Protein AF-A0A2V5M840-F1 (afdb_monomer)

Structure (mmCIF, N/CA/C/O backbone):
data_AF-A0A2V5M840-F1
#
_entry.id   AF-A0A2V5M840-F1
#
loop_
_atom_site.group_PDB
_atom_site.id
_atom_site.type_symbol
_atom_site.label_atom_id
_atom_site.label_alt_id
_atom_site.label_comp_id
_atom_site.label_asym_id
_atom_site.label_entity_id
_atom_site.label_seq_id
_atom_site.pdbx_PDB_ins_code
_atom_site.Cartn_x
_atom_site.Cartn_y
_atom_site.Cartn_z
_atom_site.occupancy
_atom_site.B_iso_or_equiv
_atom_site.auth_seq_id
_atom_site.auth_comp_id
_atom_site.auth_asym_id
_atom_site.auth_atom_id
_atom_site.pdbx_PDB_model_num
ATOM 1 N N . ASN A 1 1 ? 24.659 -2.626 -0.539 1.00 60.97 1 ASN A N 1
ATOM 2 C CA . ASN A 1 1 ? 23.566 -2.418 -1.511 1.00 60.97 1 ASN A CA 1
ATOM 3 C C . ASN A 1 1 ? 24.068 -2.060 -2.904 1.00 60.97 1 ASN A C 1
ATOM 5 O O . ASN A 1 1 ? 23.483 -2.542 -3.863 1.00 60.97 1 ASN A O 1
ATOM 9 N N . ASP A 1 2 ? 25.173 -1.327 -3.032 1.00 69.88 2 ASP A N 1
ATOM 10 C CA . ASP A 1 2 ? 25.612 -0.743 -4.313 1.00 69.88 2 ASP A CA 1
ATOM 11 C C . ASP A 1 2 ? 25.990 -1.756 -5.406 1.00 69.88 2 ASP A C 1
ATOM 13 O O . ASP A 1 2 ? 25.638 -1.564 -6.565 1.00 69.88 2 ASP A O 1
ATOM 17 N N . ILE A 1 3 ? 26.632 -2.877 -5.052 1.00 78.62 3 ILE A N 1
ATOM 18 C CA . ILE A 1 3 ? 27.033 -3.909 -6.031 1.00 78.62 3 ILE A CA 1
ATOM 19 C C . ILE A 1 3 ? 25.807 -4.576 -6.681 1.00 78.62 3 ILE A C 1
ATOM 21 O O . ILE A 1 3 ? 25.802 -4.837 -7.880 1.00 78.62 3 ILE A O 1
ATOM 25 N N . ALA A 1 4 ? 24.752 -4.834 -5.902 1.00 74.69 4 ALA A N 1
ATOM 26 C CA . ALA A 1 4 ? 23.542 -5.478 -6.409 1.00 74.69 4 ALA A CA 1
ATOM 27 C C . ALA A 1 4 ? 22.698 -4.519 -7.268 1.00 74.69 4 ALA A C 1
ATOM 29 O O . ALA A 1 4 ? 22.183 -4.929 -8.305 1.00 74.69 4 ALA A O 1
ATOM 30 N N . ASP A 1 5 ? 22.603 -3.239 -6.886 1.00 78.38 5 ASP A N 1
ATOM 31 C CA . ASP A 1 5 ? 21.907 -2.219 -7.688 1.00 78.38 5 ASP A CA 1
ATOM 32 C C . ASP A 1 5 ? 22.607 -2.007 -9.045 1.00 78.38 5 ASP A C 1
ATOM 34 O O . ASP A 1 5 ? 21.948 -1.930 -10.086 1.00 78.38 5 ASP A O 1
ATOM 38 N N . ALA A 1 6 ? 23.947 -2.006 -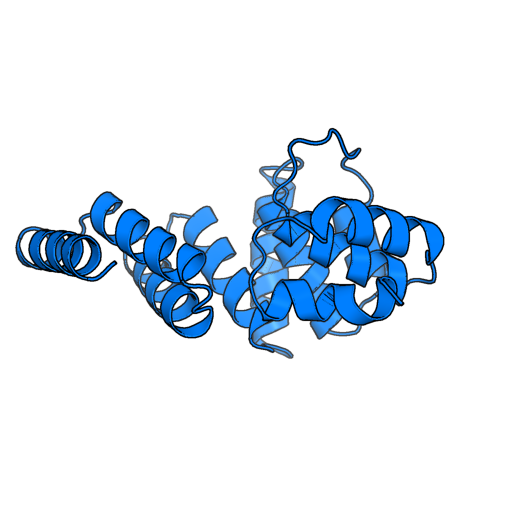9.054 1.00 79.44 6 ALA A N 1
ATOM 39 C CA . ALA A 1 6 ? 24.745 -1.945 -10.277 1.00 79.44 6 ALA A CA 1
ATOM 40 C C . ALA A 1 6 ? 24.518 -3.171 -11.177 1.00 79.44 6 ALA A C 1
ATOM 42 O O . ALA A 1 6 ? 24.240 -3.007 -12.364 1.00 79.44 6 ALA A O 1
ATOM 43 N N . ALA A 1 7 ? 24.537 -4.383 -10.613 1.00 79.38 7 ALA A N 1
ATOM 44 C CA . ALA A 1 7 ? 24.313 -5.615 -11.371 1.00 79.38 7 ALA A CA 1
ATOM 45 C C . ALA A 1 7 ? 22.932 -5.650 -12.051 1.00 79.38 7 ALA A C 1
ATOM 47 O O . ALA A 1 7 ? 22.823 -6.020 -13.220 1.00 79.38 7 ALA A O 1
ATOM 48 N N . PHE A 1 8 ? 21.874 -5.218 -11.356 1.00 83.88 8 PHE A N 1
ATOM 49 C CA . PHE A 1 8 ? 20.546 -5.124 -11.966 1.00 83.88 8 PHE A CA 1
ATOM 50 C C . PHE A 1 8 ? 20.465 -4.023 -13.024 1.00 83.88 8 PHE A C 1
ATOM 52 O O . PHE A 1 8 ? 19.822 -4.208 -14.056 1.00 83.88 8 PHE A O 1
ATOM 59 N N . SER A 1 9 ? 21.131 -2.891 -12.797 1.00 78.75 9 SER A N 1
ATOM 60 C CA . SER A 1 9 ? 21.194 -1.806 -13.780 1.00 78.75 9 SER A CA 1
ATOM 61 C C . SER A 1 9 ? 21.902 -2.248 -15.062 1.00 78.75 9 SER A C 1
ATOM 63 O O . SER A 1 9 ? 21.450 -1.922 -16.157 1.00 78.75 9 SER A O 1
ATOM 65 N N . ASP A 1 10 ? 22.973 -3.033 -14.947 1.00 80.25 10 ASP A N 1
ATOM 66 C CA . ASP A 1 10 ? 23.677 -3.590 -16.100 1.00 80.25 10 ASP A CA 1
ATOM 67 C C . ASP A 1 10 ? 22.846 -4.659 -16.822 1.00 80.25 10 ASP A C 1
ATOM 69 O O . ASP A 1 10 ? 22.803 -4.657 -18.052 1.00 80.25 10 ASP A O 1
ATOM 73 N N . ALA A 1 11 ? 22.098 -5.495 -16.095 1.00 75.81 11 ALA A N 1
ATOM 74 C CA . ALA A 1 11 ? 21.162 -6.443 -16.703 1.00 75.81 11 ALA A CA 1
ATOM 75 C C . ALA A 1 11 ? 20.087 -5.739 -17.557 1.00 75.81 11 ALA A C 1
ATOM 77 O O . ALA A 1 11 ? 19.788 -6.194 -18.659 1.00 75.81 11 ALA A O 1
ATOM 78 N N . ILE A 1 12 ? 19.562 -4.593 -17.102 1.00 82.00 12 ILE A N 1
ATOM 79 C CA . ILE A 1 12 ? 18.579 -3.792 -17.858 1.00 82.00 12 ILE A CA 1
ATOM 80 C C . ILE A 1 12 ? 19.197 -3.175 -19.125 1.00 82.00 12 ILE A C 1
ATOM 82 O O . ILE A 1 12 ? 18.517 -3.052 -20.142 1.00 82.00 12 ILE A O 1
ATOM 86 N N . LYS A 1 13 ? 20.487 -2.807 -19.107 1.00 80.25 13 LYS A N 1
ATOM 87 C CA . LYS A 1 13 ? 21.181 -2.314 -20.316 1.00 80.25 13 LYS A CA 1
ATOM 88 C C . LYS A 1 13 ? 21.297 -3.393 -21.393 1.00 80.25 13 LYS A C 1
ATOM 90 O O . LYS A 1 13 ? 21.288 -3.062 -22.575 1.00 80.25 13 LYS A O 1
ATOM 95 N N . VAL A 1 14 ? 21.432 -4.656 -20.988 1.00 76.00 14 VAL A N 1
ATOM 96 C CA . VAL A 1 14 ? 21.506 -5.806 -21.903 1.00 76.00 14 VAL A CA 1
ATOM 97 C C . VAL A 1 14 ? 20.112 -6.194 -22.396 1.00 76.00 14 VAL A C 1
ATOM 99 O O . VAL A 1 14 ? 19.920 -6.417 -23.589 1.00 76.00 14 VAL A O 1
ATOM 102 N N . GLU A 1 15 ? 19.129 -6.226 -21.497 1.00 77.06 15 GLU A N 1
ATOM 103 C CA . GLU A 1 15 ? 17.739 -6.542 -21.805 1.00 77.06 15 GLU A CA 1
ATOM 104 C C . GLU A 1 15 ? 16.796 -5.521 -21.152 1.00 77.06 15 GLU A C 1
ATOM 106 O O . GLU A 1 15 ? 16.469 -5.594 -19.965 1.00 77.06 15 GLU A O 1
ATOM 111 N N . LEU A 1 16 ? 16.298 -4.586 -21.968 1.00 74.88 16 LEU A N 1
ATOM 112 C CA . LEU A 1 16 ? 15.481 -3.449 -21.519 1.00 74.88 16 LEU A CA 1
ATOM 113 C C . LEU A 1 16 ? 14.195 -3.850 -20.775 1.00 74.88 16 LEU A C 1
ATOM 115 O O . LEU A 1 16 ? 13.670 -3.062 -19.993 1.00 74.88 16 LEU A O 1
ATOM 119 N N . LYS A 1 17 ? 13.680 -5.066 -20.998 1.00 82.00 17 LYS A N 1
ATOM 120 C CA . LYS A 1 17 ? 12.504 -5.621 -20.308 1.00 82.00 17 LYS A CA 1
ATOM 121 C C . LYS A 1 17 ? 12.849 -6.843 -19.448 1.00 82.00 17 LYS A C 1
ATOM 123 O O . LYS A 1 17 ? 12.106 -7.821 -19.428 1.00 82.00 17 LYS A O 1
ATOM 128 N N . ASN A 1 18 ? 13.937 -6.777 -18.685 1.00 87.00 18 ASN A N 1
ATOM 129 C CA . ASN A 1 18 ? 14.265 -7.814 -17.709 1.00 87.00 18 ASN A CA 1
ATOM 130 C C . ASN A 1 18 ? 13.460 -7.645 -16.399 1.00 87.00 18 ASN A C 1
ATOM 132 O O . ASN A 1 18 ? 13.842 -6.886 -15.504 1.00 87.00 18 ASN A O 1
ATOM 136 N N . ARG A 1 19 ? 12.334 -8.361 -16.258 1.00 88.56 19 ARG A N 1
ATOM 137 C CA . ARG A 1 19 ? 11.431 -8.241 -15.090 1.00 88.56 19 ARG A CA 1
ATOM 138 C C . ARG A 1 19 ? 12.107 -8.583 -13.760 1.00 88.56 19 ARG A C 1
ATOM 140 O O . ARG A 1 19 ? 11.772 -7.976 -12.739 1.00 88.56 19 ARG A O 1
ATOM 147 N N . GLU A 1 20 ? 13.036 -9.534 -13.754 1.00 88.69 20 GLU A N 1
ATOM 148 C CA . GLU A 1 20 ? 13.749 -9.959 -12.545 1.00 88.69 20 GLU A CA 1
ATOM 149 C C . GLU A 1 20 ? 14.693 -8.870 -12.038 1.00 88.69 20 GLU A C 1
ATOM 151 O O . GLU A 1 20 ? 14.695 -8.573 -10.843 1.00 88.69 20 GLU A O 1
ATOM 156 N N . ALA A 1 21 ? 15.419 -8.206 -12.941 1.00 89.94 21 ALA A N 1
ATOM 157 C CA . ALA A 1 21 ? 16.309 -7.107 -12.588 1.00 89.94 21 ALA A CA 1
ATOM 158 C C . ALA A 1 21 ? 15.543 -5.937 -11.952 1.00 89.94 21 ALA A C 1
ATOM 160 O O . ALA A 1 21 ? 15.941 -5.414 -10.909 1.00 89.94 21 ALA A O 1
ATOM 161 N N . TYR A 1 22 ? 14.389 -5.576 -12.518 1.00 92.75 22 TYR A N 1
ATOM 162 C CA . TYR A 1 22 ? 13.514 -4.564 -11.925 1.00 92.75 22 TYR A CA 1
ATOM 163 C C . TYR A 1 22 ? 12.948 -4.992 -10.560 1.00 92.75 22 TYR A C 1
ATOM 165 O O . TYR A 1 22 ? 12.921 -4.183 -9.631 1.00 92.75 22 TYR A O 1
ATOM 173 N N . THR A 1 23 ? 12.549 -6.260 -10.398 1.00 92.69 23 THR A N 1
ATOM 174 C CA . THR A 1 23 ? 12.128 -6.803 -9.090 1.00 92.69 23 THR A CA 1
ATOM 175 C C . THR A 1 23 ? 13.252 -6.702 -8.060 1.00 92.69 23 THR A C 1
ATOM 177 O O . THR A 1 23 ? 13.014 -6.299 -6.920 1.00 92.69 23 THR A O 1
ATOM 180 N N . GLY A 1 24 ? 14.482 -7.024 -8.462 1.00 93.88 24 GLY A N 1
ATOM 181 C CA . GLY A 1 24 ? 15.673 -6.906 -7.631 1.00 93.88 24 GLY A CA 1
ATOM 182 C C . GLY A 1 24 ? 15.913 -5.475 -7.152 1.00 93.88 24 GLY A C 1
ATOM 183 O O . GLY A 1 24 ? 16.045 -5.249 -5.947 1.00 93.88 24 GLY A O 1
ATOM 184 N N . ARG A 1 25 ? 15.878 -4.499 -8.071 1.00 95.56 25 ARG A N 1
ATOM 185 C CA . ARG A 1 25 ? 15.990 -3.061 -7.752 1.00 95.56 25 ARG A CA 1
ATOM 186 C C . ARG A 1 25 ? 14.908 -2.607 -6.775 1.00 95.56 25 ARG A C 1
ATOM 188 O O . ARG A 1 25 ? 15.221 -1.957 -5.779 1.00 95.56 25 ARG A O 1
ATOM 195 N N . LEU A 1 26 ? 13.650 -2.983 -7.022 1.00 96.69 26 LEU A N 1
ATOM 196 C CA . LEU A 1 26 ? 12.535 -2.634 -6.140 1.00 96.69 26 LEU A CA 1
ATOM 197 C C . LEU A 1 26 ? 12.747 -3.202 -4.731 1.00 96.69 26 LEU A C 1
ATOM 199 O O . LEU A 1 26 ? 12.593 -2.480 -3.747 1.00 96.69 26 LEU A O 1
ATOM 203 N N . ARG A 1 27 ? 13.163 -4.470 -4.621 1.00 95.50 27 ARG A N 1
ATOM 204 C CA . ARG A 1 27 ? 13.440 -5.108 -3.327 1.00 95.50 27 ARG A CA 1
ATOM 205 C C . ARG A 1 27 ? 14.549 -4.389 -2.562 1.00 95.50 27 ARG A C 1
ATOM 207 O O . ARG A 1 27 ? 14.432 -4.223 -1.352 1.00 95.50 27 ARG A O 1
ATOM 214 N N . LEU A 1 28 ? 15.612 -3.966 -3.248 1.00 95.88 28 LEU A N 1
ATOM 215 C CA . LEU A 1 28 ? 16.706 -3.217 -2.625 1.00 95.88 28 LEU A CA 1
ATOM 216 C C . LEU A 1 28 ? 16.248 -1.846 -2.119 1.00 95.88 28 LEU A C 1
ATOM 218 O O . LEU A 1 28 ? 16.636 -1.462 -1.020 1.00 95.88 28 LEU A O 1
ATOM 222 N N . ALA A 1 29 ? 15.412 -1.137 -2.881 1.00 96.69 29 ALA A N 1
ATOM 223 C CA . ALA A 1 29 ? 14.865 0.152 -2.458 1.00 96.69 29 ALA A CA 1
ATOM 224 C C . ALA A 1 29 ? 13.945 0.013 -1.231 1.00 96.69 29 ALA A C 1
ATOM 226 O O . ALA A 1 29 ? 14.103 0.752 -0.261 1.00 96.69 29 ALA A O 1
ATOM 227 N N . LEU A 1 30 ? 13.057 -0.991 -1.226 1.00 96.50 30 LEU A N 1
ATOM 228 C CA . LEU A 1 30 ? 12.198 -1.302 -0.076 1.00 96.50 30 LEU A CA 1
ATOM 229 C C . LEU A 1 30 ? 13.025 -1.667 1.167 1.00 96.50 30 LEU A C 1
ATOM 231 O O . LEU A 1 30 ? 12.778 -1.147 2.249 1.00 96.50 30 LEU A O 1
ATOM 235 N N . ALA A 1 31 ? 14.052 -2.510 1.012 1.00 95.19 31 ALA A N 1
ATOM 236 C CA . ALA A 1 31 ? 14.940 -2.893 2.111 1.00 95.19 31 ALA A CA 1
ATOM 237 C C . ALA A 1 31 ? 15.799 -1.727 2.631 1.00 95.19 31 ALA A C 1
ATOM 239 O O . ALA A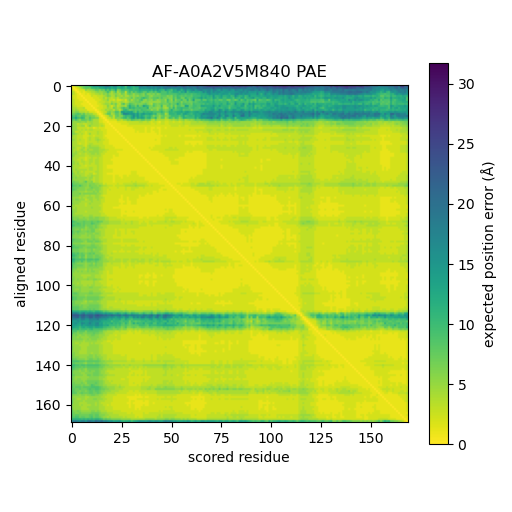 1 31 ? 16.194 -1.722 3.794 1.00 95.19 31 ALA A O 1
ATOM 240 N N . ALA A 1 32 ? 16.091 -0.742 1.779 1.00 95.69 32 ALA A N 1
ATOM 241 C CA . ALA A 1 32 ? 16.778 0.487 2.157 1.00 95.69 32 ALA A CA 1
ATOM 242 C C . ALA A 1 32 ? 15.849 1.519 2.820 1.00 95.69 32 ALA A C 1
ATOM 244 O O . ALA A 1 32 ? 16.331 2.581 3.207 1.00 95.69 32 ALA A O 1
ATOM 245 N N . ASN A 1 33 ? 14.549 1.217 2.959 1.00 96.88 33 ASN A N 1
ATOM 246 C CA . ASN A 1 33 ? 13.536 2.142 3.466 1.00 96.88 33 ASN A CA 1
ATOM 247 C C . ASN A 1 33 ? 13.469 3.458 2.654 1.00 96.88 33 ASN A C 1
ATOM 249 O O . ASN A 1 33 ? 13.194 4.530 3.190 1.00 96.88 33 ASN A O 1
ATOM 253 N N . ASP A 1 34 ? 13.750 3.372 1.349 1.00 97.56 34 ASP A N 1
ATOM 254 C CA . ASP A 1 34 ? 13.672 4.489 0.405 1.00 97.56 34 ASP A CA 1
ATOM 255 C C . ASP A 1 34 ? 12.377 4.370 -0.409 1.00 97.56 34 ASP A C 1
ATOM 257 O O . ASP A 1 34 ? 12.348 3.856 -1.533 1.00 97.56 34 ASP A O 1
ATOM 261 N N . THR A 1 35 ? 11.273 4.805 0.202 1.00 98.38 35 THR A N 1
ATOM 262 C CA . THR A 1 35 ? 9.922 4.702 -0.367 1.00 98.38 35 THR A CA 1
ATOM 263 C C . THR A 1 35 ? 9.795 5.461 -1.687 1.00 98.38 35 THR A C 1
ATOM 265 O O . THR A 1 35 ? 9.133 4.980 -2.608 1.00 98.38 35 THR A O 1
ATOM 268 N N . THR A 1 36 ? 10.477 6.600 -1.835 1.00 98.38 36 THR A N 1
ATOM 269 C CA . THR A 1 36 ? 10.481 7.397 -3.073 1.00 98.38 36 THR A CA 1
ATOM 270 C C . THR A 1 36 ? 11.175 6.658 -4.218 1.00 98.38 36 THR A C 1
ATOM 272 O O . THR A 1 36 ? 10.614 6.547 -5.316 1.00 98.38 36 THR A O 1
ATOM 275 N N . LYS A 1 37 ? 12.367 6.089 -3.980 1.00 97.94 37 LYS A N 1
ATOM 276 C CA . LYS A 1 37 ? 13.057 5.267 -4.989 1.00 97.94 37 LYS A CA 1
ATOM 277 C C . LYS A 1 37 ? 12.249 4.011 -5.312 1.00 97.94 37 LYS A C 1
ATOM 279 O O . LYS A 1 37 ? 12.114 3.665 -6.486 1.00 97.94 37 LYS A O 1
ATOM 284 N N . ALA A 1 38 ? 11.667 3.361 -4.303 1.00 98.25 38 ALA A N 1
ATOM 285 C CA . ALA A 1 38 ? 10.804 2.200 -4.502 1.00 98.25 38 ALA A CA 1
ATOM 286 C C . ALA A 1 38 ? 9.585 2.541 -5.375 1.00 98.25 38 ALA A C 1
ATOM 288 O O . ALA A 1 38 ? 9.282 1.796 -6.305 1.00 98.25 38 ALA A O 1
ATOM 289 N N . GLN A 1 39 ? 8.926 3.679 -5.134 1.00 98.50 39 GLN A N 1
ATOM 290 C CA . GLN A 1 39 ? 7.786 4.133 -5.934 1.00 98.50 39 GLN A CA 1
ATOM 291 C C . GLN A 1 39 ? 8.194 4.413 -7.382 1.00 98.50 39 GLN A C 1
ATOM 293 O O . GLN A 1 39 ? 7.497 3.991 -8.301 1.00 98.50 39 GLN A O 1
ATOM 298 N N . THR A 1 40 ? 9.343 5.059 -7.593 1.00 98.31 40 THR A N 1
ATOM 299 C CA . THR A 1 40 ? 9.863 5.340 -8.940 1.00 98.31 40 THR A CA 1
ATOM 300 C C . THR A 1 40 ? 10.074 4.042 -9.726 1.00 98.31 40 THR A C 1
ATOM 302 O O . THR A 1 40 ? 9.582 3.905 -10.844 1.00 98.31 40 THR A O 1
ATOM 305 N N . ILE A 1 41 ? 10.719 3.042 -9.115 1.00 97.75 41 ILE A N 1
ATOM 306 C CA . ILE A 1 41 ? 10.948 1.734 -9.748 1.00 97.75 41 ILE A CA 1
ATOM 307 C C . ILE A 1 41 ? 9.622 0.989 -9.972 1.00 97.75 41 ILE A C 1
ATOM 309 O O . ILE A 1 41 ? 9.432 0.379 -11.021 1.00 97.75 41 ILE A O 1
ATOM 313 N N . ALA A 1 42 ? 8.686 1.035 -9.019 1.00 97.88 42 ALA A N 1
ATOM 314 C CA . ALA A 1 42 ? 7.372 0.412 -9.175 1.00 97.88 42 ALA A CA 1
ATOM 315 C C . ALA A 1 42 ? 6.576 1.028 -10.339 1.00 97.88 42 ALA A C 1
ATOM 317 O O . ALA A 1 42 ? 5.959 0.290 -11.108 1.00 97.88 42 ALA A O 1
ATOM 318 N N . ALA A 1 43 ? 6.646 2.351 -10.520 1.00 97.94 43 ALA A N 1
ATOM 319 C CA . ALA A 1 43 ? 6.045 3.040 -11.658 1.00 97.94 43 ALA A CA 1
ATOM 320 C C . ALA A 1 43 ? 6.685 2.620 -12.993 1.00 97.94 43 ALA A C 1
ATOM 322 O O . ALA A 1 43 ? 5.958 2.355 -13.951 1.00 97.94 43 ALA A O 1
ATOM 323 N N . GLU A 1 44 ? 8.018 2.493 -13.057 1.00 96.62 44 GLU A N 1
ATOM 324 C CA . GLU A 1 44 ? 8.719 1.965 -14.241 1.00 96.62 44 GLU A CA 1
ATOM 325 C C . GLU A 1 44 ? 8.228 0.548 -14.588 1.00 96.62 44 GLU A C 1
ATOM 327 O O . GLU A 1 44 ? 7.913 0.260 -15.744 1.00 96.62 44 GLU A O 1
ATOM 332 N N . ILE A 1 45 ? 8.097 -0.330 -13.587 1.00 96.50 45 ILE A N 1
ATOM 333 C CA . ILE A 1 45 ? 7.577 -1.692 -13.780 1.00 96.50 45 ILE A CA 1
ATOM 334 C C . ILE A 1 45 ? 6.143 -1.645 -14.320 1.00 96.50 45 ILE A C 1
ATOM 336 O O . ILE A 1 45 ? 5.842 -2.286 -15.327 1.00 96.50 45 ILE A O 1
ATOM 340 N N . ALA A 1 46 ? 5.260 -0.872 -13.690 1.00 96.19 46 ALA A N 1
ATOM 341 C CA . ALA A 1 46 ? 3.867 -0.752 -14.112 1.00 96.19 46 ALA A CA 1
ATOM 342 C C . ALA A 1 46 ? 3.724 -0.229 -15.556 1.00 96.19 46 ALA A C 1
ATOM 344 O O . ALA A 1 46 ? 2.809 -0.639 -16.269 1.00 96.19 46 ALA A O 1
ATOM 345 N N . GLN A 1 47 ? 4.636 0.636 -16.013 1.00 95.75 47 GLN A N 1
ATOM 346 C CA . GLN A 1 47 ? 4.667 1.126 -17.395 1.00 95.75 47 GLN A CA 1
ATOM 347 C C . GLN A 1 47 ? 5.186 0.079 -18.392 1.00 95.75 47 GLN A C 1
ATOM 349 O O . GLN A 1 47 ? 4.664 -0.029 -19.502 1.00 95.75 47 GLN A O 1
ATOM 354 N N . LEU A 1 48 ? 6.212 -0.694 -18.024 1.00 95.19 48 LEU A N 1
ATOM 355 C CA . LEU A 1 48 ? 6.817 -1.699 -18.906 1.00 95.19 48 LEU A CA 1
ATOM 356 C C . LEU A 1 48 ? 5.951 -2.958 -19.070 1.00 95.19 48 LEU A C 1
ATOM 358 O O . LEU A 1 48 ? 5.988 -3.578 -20.145 1.00 95.19 48 LEU A O 1
ATOM 362 N N . TRP A 1 49 ? 5.177 -3.297 -18.031 1.00 95.19 49 TRP A N 1
ATOM 363 C CA . TRP A 1 49 ? 4.247 -4.430 -17.960 1.00 95.19 49 TRP A CA 1
ATOM 364 C C . TRP A 1 49 ? 2.846 -3.972 -17.512 1.00 95.19 49 TRP A C 1
ATOM 366 O O . TRP A 1 49 ? 2.430 -4.264 -16.391 1.00 95.19 49 TRP A O 1
ATOM 376 N N . PRO A 1 50 ? 2.080 -3.283 -18.377 1.00 93.50 50 PRO A N 1
ATOM 377 C CA . PRO A 1 50 ? 0.770 -2.734 -18.008 1.00 93.50 50 PRO A CA 1
ATOM 378 C C . PRO A 1 50 ? -0.256 -3.806 -17.600 1.00 93.50 50 PRO A C 1
ATOM 380 O O . PRO A 1 50 ? -1.167 -3.536 -16.813 1.00 93.50 50 PRO A O 1
ATOM 383 N N . ASP A 1 51 ? -0.090 -5.044 -18.071 1.00 93.44 51 ASP A N 1
ATOM 384 C CA . ASP A 1 51 ? -0.960 -6.169 -17.716 1.00 93.44 51 ASP A CA 1
ATOM 385 C C . ASP A 1 51 ? -0.650 -6.772 -16.329 1.00 93.44 51 ASP A C 1
ATOM 387 O O . ASP A 1 51 ? -1.469 -7.514 -15.783 1.00 93.44 51 ASP A O 1
ATOM 391 N N . ASP A 1 52 ? 0.486 -6.419 -15.713 1.00 94.81 52 ASP A N 1
ATOM 392 C CA . ASP A 1 52 ? 0.860 -6.846 -14.360 1.00 94.81 52 ASP A CA 1
ATOM 393 C C . ASP A 1 52 ? 0.070 -6.032 -13.318 1.00 94.81 52 ASP A C 1
ATOM 395 O O . ASP A 1 52 ? 0.467 -4.952 -12.867 1.00 94.81 52 ASP A O 1
ATOM 399 N N . ALA A 1 53 ? -1.099 -6.555 -12.937 1.00 95.56 53 ALA A N 1
ATOM 400 C CA . ALA A 1 53 ? -1.967 -5.930 -11.941 1.00 95.56 53 ALA A CA 1
ATOM 401 C C . ALA A 1 53 ? -1.295 -5.798 -10.562 1.00 95.56 53 ALA A C 1
ATOM 403 O O . ALA A 1 53 ? -1.591 -4.851 -9.831 1.00 95.56 53 ALA A O 1
ATOM 404 N N . ALA A 1 54 ? -0.379 -6.706 -10.210 1.00 94.88 54 ALA A N 1
ATOM 405 C CA . ALA A 1 54 ? 0.351 -6.634 -8.951 1.00 94.88 54 ALA A CA 1
ATOM 406 C C . ALA A 1 54 ? 1.361 -5.476 -8.966 1.00 94.88 54 ALA A C 1
ATOM 408 O O . ALA A 1 54 ? 1.442 -4.730 -7.989 1.00 94.88 54 ALA A O 1
ATOM 409 N N . ALA A 1 55 ? 2.069 -5.266 -10.081 1.00 95.81 55 ALA A N 1
ATOM 410 C CA . ALA A 1 55 ? 2.963 -4.120 -10.249 1.00 95.81 55 ALA A CA 1
ATOM 411 C C . ALA A 1 55 ? 2.219 -2.780 -10.182 1.00 95.81 55 ALA A C 1
ATOM 413 O O . ALA A 1 55 ? 2.652 -1.875 -9.465 1.00 95.81 55 ALA A O 1
ATOM 414 N N . ARG A 1 56 ? 1.071 -2.666 -10.862 1.00 97.75 56 ARG A N 1
ATOM 415 C CA . ARG A 1 56 ? 0.222 -1.465 -10.778 1.00 97.75 56 ARG A CA 1
ATOM 416 C C . ARG A 1 56 ? -0.275 -1.209 -9.357 1.00 97.75 56 ARG A C 1
ATOM 418 O O . ARG A 1 56 ? -0.191 -0.083 -8.871 1.00 97.75 56 ARG A O 1
ATOM 425 N N . ASN A 1 57 ? -0.712 -2.255 -8.653 1.00 98.44 57 ASN A N 1
ATOM 426 C CA . ASN A 1 57 ? -1.123 -2.134 -7.255 1.00 98.44 57 ASN A CA 1
ATOM 427 C C . ASN A 1 57 ? 0.038 -1.717 -6.333 1.00 98.44 57 ASN A C 1
ATOM 429 O O . ASN A 1 57 ? -0.182 -0.950 -5.398 1.00 98.44 57 ASN A O 1
ATOM 433 N N . GLN A 1 58 ? 1.261 -2.193 -6.590 1.00 98.25 58 GLN A N 1
ATOM 434 C CA . GLN A 1 58 ? 2.455 -1.811 -5.832 1.00 98.25 58 GLN A CA 1
ATOM 435 C C . GLN A 1 58 ? 2.798 -0.323 -6.016 1.00 98.25 58 GLN A C 1
ATOM 437 O O . GLN A 1 58 ? 3.064 0.360 -5.030 1.00 98.25 58 GLN A O 1
ATOM 442 N N . ASP A 1 59 ? 2.759 0.198 -7.248 1.00 98.62 59 ASP A N 1
ATOM 443 C CA . ASP A 1 59 ? 2.955 1.633 -7.519 1.00 98.62 59 ASP A CA 1
ATOM 444 C C . ASP A 1 59 ? 1.872 2.478 -6.831 1.00 98.62 59 ASP A C 1
ATOM 446 O O . ASP A 1 59 ? 2.183 3.415 -6.092 1.00 98.62 59 ASP A O 1
ATOM 450 N N . ALA A 1 60 ? 0.600 2.094 -6.986 1.00 98.75 60 ALA A N 1
ATOM 451 C CA . ALA A 1 60 ? -0.520 2.770 -6.337 1.00 98.75 60 ALA A CA 1
ATOM 452 C C . ALA A 1 60 ? -0.374 2.799 -4.805 1.00 98.75 60 ALA A C 1
ATOM 454 O O . ALA A 1 60 ? -0.552 3.849 -4.187 1.00 98.75 60 ALA A O 1
ATOM 455 N N . TYR A 1 61 ? 0.008 1.674 -4.194 1.00 98.81 61 TYR A N 1
ATOM 456 C CA . TYR A 1 61 ? 0.254 1.578 -2.757 1.00 98.81 61 TYR A CA 1
ATOM 457 C C . TYR A 1 61 ? 1.334 2.556 -2.283 1.00 98.81 61 TYR A C 1
ATOM 459 O O . TYR A 1 61 ? 1.116 3.321 -1.342 1.00 98.81 61 TYR A O 1
ATOM 467 N N . LEU A 1 62 ? 2.482 2.572 -2.964 1.00 98.81 62 LEU A N 1
ATOM 468 C CA . LEU A 1 62 ? 3.609 3.426 -2.595 1.00 98.81 62 LEU A CA 1
ATOM 469 C C . LEU A 1 62 ? 3.283 4.914 -2.789 1.00 98.81 62 LEU A C 1
ATOM 471 O O . LEU A 1 62 ? 3.637 5.731 -1.941 1.00 98.81 62 LEU A O 1
ATOM 475 N N . ARG A 1 63 ? 2.529 5.280 -3.835 1.00 98.81 63 ARG A N 1
ATOM 476 C CA . ARG A 1 63 ? 2.025 6.655 -4.004 1.00 98.81 63 ARG A CA 1
ATOM 477 C C . ARG A 1 63 ? 1.117 7.087 -2.853 1.00 98.81 63 ARG A C 1
ATOM 479 O O . ARG A 1 63 ? 1.243 8.209 -2.368 1.00 98.81 63 ARG A O 1
ATOM 486 N N . LEU A 1 64 ? 0.217 6.215 -2.396 1.00 98.88 64 LEU A N 1
ATOM 487 C CA . LEU A 1 64 ? -0.680 6.503 -1.269 1.00 98.88 64 LEU A CA 1
ATOM 488 C C . LEU A 1 64 ? 0.074 6.656 0.061 1.00 98.88 64 LEU A C 1
ATOM 490 O O . LEU A 1 64 ? -0.285 7.514 0.881 1.00 98.88 64 LEU A O 1
ATOM 494 N N . LEU A 1 65 ? 1.120 5.850 0.278 1.00 98.69 65 LEU A N 1
ATOM 495 C CA . LEU A 1 65 ? 2.025 6.005 1.419 1.00 98.69 65 LEU A CA 1
ATOM 496 C C . LEU A 1 65 ? 2.712 7.374 1.388 1.00 98.69 65 LEU A C 1
ATOM 498 O O . LEU A 1 65 ? 2.657 8.089 2.387 1.00 98.69 65 LEU A O 1
ATOM 502 N N . LEU A 1 66 ? 3.210 7.788 0.219 1.00 98.62 66 LEU A N 1
ATOM 503 C CA . LEU A 1 66 ? 3.820 9.102 -0.033 1.00 98.62 66 LEU A CA 1
ATOM 504 C C . LEU A 1 66 ? 2.817 10.275 -0.073 1.00 98.62 66 LEU A C 1
ATOM 506 O O . LEU A 1 66 ? 3.187 11.399 -0.402 1.00 98.62 66 LEU A O 1
ATOM 510 N N . GLY A 1 67 ? 1.549 10.041 0.279 1.00 97.81 67 GLY A N 1
ATOM 511 C CA . GLY A 1 67 ? 0.559 11.101 0.479 1.00 97.81 67 GLY A CA 1
ATOM 512 C C . GLY A 1 67 ? -0.320 11.424 -0.730 1.00 97.81 67 GLY A C 1
ATOM 513 O O . GLY A 1 67 ? -1.025 12.434 -0.702 1.00 97.81 67 GLY A O 1
ATOM 514 N N . ALA A 1 68 ? -0.339 10.582 -1.770 1.00 97.75 68 ALA A N 1
ATOM 515 C CA . ALA A 1 68 ? -1.307 10.732 -2.854 1.00 97.75 68 ALA A CA 1
ATOM 516 C C . ALA A 1 68 ? -2.753 10.738 -2.316 1.00 97.75 68 ALA A C 1
ATOM 518 O O . ALA A 1 68 ? -3.129 9.936 -1.458 1.00 97.75 68 ALA A O 1
ATOM 519 N N . SER A 1 69 ? -3.556 11.668 -2.831 1.00 96.38 69 SER A N 1
ATOM 520 C CA . SER A 1 69 ? -4.948 11.921 -2.442 1.00 96.38 69 SER A CA 1
ATOM 521 C C . SER A 1 69 ? -5.752 12.423 -3.653 1.00 96.38 69 SER A C 1
ATOM 523 O O . SER A 1 69 ? -5.206 12.510 -4.757 1.00 96.38 69 SER A O 1
ATOM 525 N N . GLY A 1 70 ? -7.048 12.706 -3.475 1.00 97.75 70 GLY A N 1
ATOM 526 C CA . GLY A 1 70 ? -7.932 13.149 -4.562 1.00 97.75 70 GLY A CA 1
ATOM 527 C C . GLY A 1 70 ? -7.989 12.134 -5.707 1.00 97.75 70 GLY A C 1
ATOM 528 O O . GLY A 1 70 ? -8.014 10.928 -5.461 1.00 97.75 70 GLY A O 1
ATOM 529 N N . ASP A 1 71 ? -7.935 12.611 -6.949 1.00 98.06 71 ASP A N 1
ATOM 530 C CA . ASP A 1 71 ? -8.037 11.793 -8.167 1.00 98.06 71 ASP A CA 1
ATOM 531 C C . ASP A 1 71 ? -7.055 10.611 -8.198 1.00 98.06 71 ASP A C 1
ATOM 533 O O . ASP A 1 71 ? -7.392 9.520 -8.665 1.00 98.06 71 ASP A O 1
ATOM 537 N N . ALA A 1 72 ? -5.841 10.795 -7.665 1.00 97.38 72 ALA A N 1
ATOM 538 C CA . ALA A 1 72 ? -4.844 9.731 -7.598 1.00 97.38 72 ALA A CA 1
ATOM 539 C C . ALA A 1 72 ? -5.274 8.605 -6.643 1.00 97.38 72 ALA A C 1
ATOM 541 O O . ALA A 1 72 ? -5.084 7.426 -6.949 1.00 97.38 72 ALA A O 1
ATOM 542 N N . ALA A 1 73 ? -5.891 8.955 -5.511 1.00 98.44 73 ALA A N 1
ATOM 543 C CA . ALA A 1 73 ? -6.449 7.971 -4.593 1.00 98.44 73 ALA A CA 1
ATOM 544 C C . ALA A 1 73 ? -7.714 7.314 -5.164 1.00 98.44 73 ALA A C 1
ATOM 546 O O . ALA A 1 73 ? -7.878 6.109 -5.005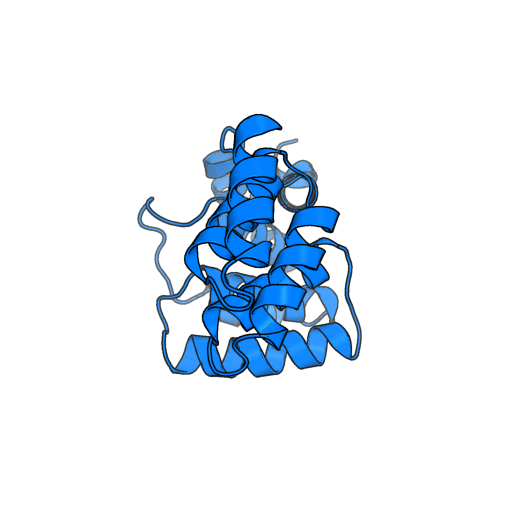 1.00 98.44 73 ALA A O 1
ATOM 547 N N . GLU A 1 74 ? -8.558 8.040 -5.904 1.00 98.62 74 GLU A N 1
ATOM 548 C CA . GLU A 1 74 ? -9.720 7.445 -6.585 1.00 98.62 74 GLU A CA 1
ATOM 549 C C . GLU A 1 74 ? -9.317 6.469 -7.702 1.00 98.62 74 GLU A C 1
ATOM 551 O O . GLU A 1 74 ? -9.976 5.450 -7.929 1.00 98.62 74 GLU A O 1
ATOM 556 N N . ALA A 1 75 ? -8.230 6.751 -8.423 1.00 98.12 75 ALA A N 1
ATOM 557 C CA . ALA A 1 75 ? -7.662 5.814 -9.388 1.00 98.12 75 ALA A CA 1
ATOM 558 C C . ALA A 1 75 ? -7.149 4.544 -8.690 1.00 98.12 75 ALA A C 1
ATOM 560 O O . ALA A 1 75 ? -7.541 3.439 -9.072 1.00 98.12 75 ALA A O 1
ATOM 561 N N . ALA A 1 76 ? -6.360 4.703 -7.621 1.00 98.44 76 ALA A N 1
ATOM 562 C CA . ALA A 1 76 ? -5.858 3.585 -6.827 1.00 98.44 76 ALA A CA 1
ATOM 563 C C . ALA A 1 76 ? -6.994 2.735 -6.231 1.00 98.44 76 ALA A C 1
ATOM 565 O O . ALA A 1 76 ? -6.942 1.508 -6.287 1.00 98.44 76 ALA A O 1
ATOM 566 N N . GLU A 1 77 ? -8.047 3.375 -5.717 1.00 98.56 77 GLU A N 1
ATOM 567 C CA . GLU A 1 77 ? -9.241 2.713 -5.193 1.00 98.56 77 GLU A CA 1
ATOM 568 C C . GLU A 1 77 ? -9.913 1.839 -6.261 1.00 98.56 77 GLU A C 1
ATOM 570 O O . GLU A 1 77 ? -10.194 0.666 -6.011 1.00 98.56 77 GLU A O 1
ATOM 575 N N . ARG A 1 78 ? -10.153 2.380 -7.464 1.00 98.31 78 ARG A N 1
ATOM 576 C CA . ARG A 1 78 ? -10.799 1.642 -8.563 1.00 98.31 78 ARG A CA 1
ATOM 577 C C . ARG A 1 78 ? -9.986 0.425 -8.988 1.00 98.31 78 ARG A C 1
ATOM 579 O O . ARG A 1 78 ? -10.549 -0.658 -9.142 1.00 98.31 78 ARG A O 1
ATOM 586 N N . GLU A 1 79 ? -8.677 0.586 -9.155 1.00 96.88 79 GLU A N 1
ATOM 587 C CA . GLU A 1 79 ? -7.797 -0.519 -9.542 1.00 96.88 79 GLU A CA 1
ATOM 588 C C . GLU A 1 79 ? -7.715 -1.591 -8.449 1.00 96.88 79 GLU A C 1
ATOM 590 O O . GLU A 1 79 ? -7.879 -2.782 -8.736 1.00 96.88 79 GLU A O 1
ATOM 595 N N . ALA A 1 80 ? -7.556 -1.179 -7.189 1.00 98.00 80 ALA A N 1
ATOM 596 C CA . ALA A 1 80 ? -7.506 -2.096 -6.058 1.00 98.00 80 ALA A CA 1
ATOM 597 C C . ALA A 1 80 ? -8.842 -2.831 -5.851 1.00 98.00 80 ALA A C 1
ATOM 599 O O . ALA A 1 80 ? -8.828 -4.030 -5.579 1.00 98.00 80 ALA A O 1
ATOM 600 N N . LYS A 1 81 ? -9.998 -2.177 -6.062 1.00 97.69 81 LYS A N 1
ATOM 601 C CA . LYS A 1 81 ? -11.326 -2.830 -6.036 1.00 97.69 81 LYS A CA 1
ATOM 602 C C . LYS A 1 81 ? -11.401 -3.993 -7.029 1.00 97.69 81 LYS A C 1
ATOM 604 O O . LYS A 1 81 ? -11.869 -5.072 -6.665 1.00 97.69 81 LYS A O 1
ATOM 609 N N . VAL A 1 82 ? -10.907 -3.809 -8.256 1.00 97.12 82 VAL A N 1
ATOM 610 C CA . VAL A 1 82 ? -10.873 -4.879 -9.271 1.00 97.12 82 VAL A CA 1
ATOM 611 C C . VAL A 1 82 ? -9.965 -6.029 -8.834 1.00 97.12 82 VAL A C 1
ATOM 613 O O . VAL A 1 82 ? -10.336 -7.193 -8.995 1.00 97.12 82 VAL A O 1
ATOM 616 N N . LEU A 1 83 ? -8.793 -5.724 -8.269 1.00 96.44 83 LEU A N 1
ATOM 617 C CA . LEU A 1 83 ? -7.851 -6.750 -7.823 1.00 96.44 83 LEU A CA 1
ATOM 618 C C . LEU A 1 83 ? -8.385 -7.535 -6.617 1.00 96.44 83 LEU A C 1
ATOM 620 O O . LEU A 1 83 ? -8.327 -8.759 -6.628 1.00 96.44 83 LEU A O 1
ATOM 624 N N . VAL A 1 84 ? -8.993 -6.868 -5.631 1.00 96.12 84 VAL A N 1
ATOM 625 C CA . VAL A 1 84 ? -9.631 -7.526 -4.475 1.00 96.12 84 VAL A CA 1
ATOM 626 C C . VAL A 1 84 ? -10.800 -8.415 -4.906 1.00 96.12 84 VAL A C 1
ATOM 628 O O . VAL A 1 84 ? -10.978 -9.491 -4.344 1.00 96.12 84 VAL A O 1
ATOM 631 N N . ALA A 1 85 ?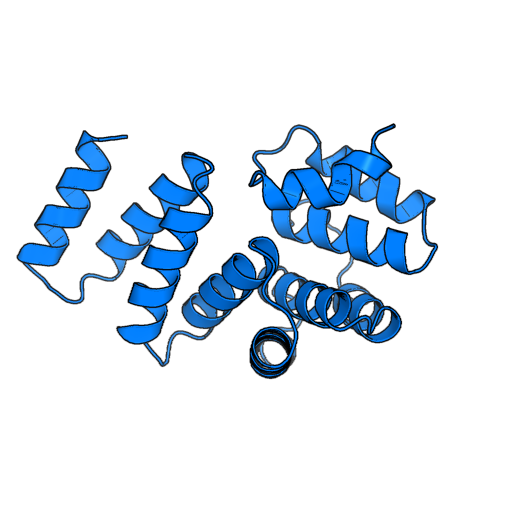 -11.579 -8.014 -5.916 1.00 95.19 85 ALA A N 1
ATOM 632 C CA . ALA A 1 85 ? -12.661 -8.849 -6.438 1.00 95.19 85 ALA A CA 1
ATOM 633 C C . ALA A 1 85 ? -12.144 -10.148 -7.087 1.00 95.19 85 ALA A C 1
ATOM 635 O O . ALA A 1 85 ? -12.777 -11.195 -6.956 1.00 95.19 85 ALA A O 1
ATOM 636 N N . LYS A 1 86 ? -10.992 -10.092 -7.769 1.00 95.75 86 LYS A N 1
ATOM 637 C CA . LYS A 1 86 ? -10.342 -11.266 -8.379 1.00 95.75 86 LYS A CA 1
ATOM 638 C C . LYS A 1 86 ? -9.601 -12.122 -7.355 1.00 95.75 86 LYS A C 1
ATOM 640 O O . LYS A 1 86 ? -9.625 -13.346 -7.437 1.00 95.75 86 LYS A O 1
ATOM 645 N N . GLU A 1 87 ? -8.961 -11.476 -6.389 1.00 93.81 87 GLU A N 1
ATOM 646 C CA . GLU A 1 87 ? -8.127 -12.101 -5.371 1.00 93.81 87 GLU A CA 1
ATOM 647 C C . GLU A 1 87 ? -8.563 -11.642 -3.971 1.00 93.81 87 GLU A C 1
ATOM 649 O O . GLU A 1 87 ? -7.881 -10.839 -3.325 1.00 93.81 87 GLU A O 1
ATOM 654 N N . PRO A 1 88 ? -9.672 -12.181 -3.431 1.00 91.69 88 PRO A N 1
ATOM 655 C CA . PRO A 1 88 ? -10.211 -11.717 -2.154 1.00 91.69 88 PRO A CA 1
ATOM 656 C C . PRO A 1 88 ? -9.269 -11.922 -0.966 1.00 91.69 88 PRO A C 1
ATOM 658 O O . PRO A 1 88 ? -9.490 -11.358 0.089 1.00 91.69 88 PRO A O 1
ATOM 661 N N . ARG A 1 89 ? -8.213 -12.732 -1.078 1.00 89.94 89 ARG A N 1
ATOM 662 C CA . ARG A 1 89 ? -7.228 -12.929 0.003 1.00 89.94 89 ARG A CA 1
ATOM 663 C C . ARG A 1 89 ? -5.926 -12.155 -0.207 1.00 89.94 89 ARG A C 1
ATOM 665 O O . ARG A 1 89 ? -4.987 -12.343 0.561 1.00 89.94 89 ARG A O 1
ATOM 672 N N . ASN A 1 90 ? -5.857 -11.286 -1.215 1.00 93.44 90 ASN A N 1
ATOM 673 C CA . ASN A 1 90 ? -4.677 -10.473 -1.471 1.00 93.44 90 ASN A CA 1
ATOM 674 C C . ASN A 1 90 ? -4.596 -9.314 -0.462 1.00 93.44 90 ASN A C 1
ATOM 676 O O . ASN A 1 90 ? -5.281 -8.295 -0.583 1.00 93.44 90 ASN A O 1
ATOM 680 N N . TRP A 1 91 ? -3.746 -9.485 0.552 1.00 94.56 91 TRP A N 1
ATOM 681 C CA . TRP A 1 91 ? -3.517 -8.493 1.603 1.00 94.56 91 TRP A CA 1
ATOM 682 C C . TRP A 1 91 ? -2.999 -7.162 1.071 1.00 94.56 91 TRP A C 1
ATOM 684 O O . TRP A 1 91 ? -3.426 -6.117 1.555 1.00 94.56 91 TRP A O 1
ATOM 694 N N . GLN A 1 92 ? -2.136 -7.191 0.055 1.00 95.88 92 GLN A N 1
ATOM 695 C CA . GLN A 1 92 ? -1.580 -5.976 -0.528 1.00 95.88 92 GLN A CA 1
ATOM 696 C C . GLN A 1 92 ? -2.663 -5.173 -1.253 1.00 95.88 92 GLN A C 1
ATOM 698 O O . GLN A 1 92 ? -2.768 -3.968 -1.058 1.00 95.88 92 GLN A O 1
ATOM 703 N N . ALA A 1 93 ? -3.517 -5.834 -2.039 1.00 97.00 93 ALA A N 1
ATOM 704 C CA . ALA A 1 93 ? -4.635 -5.182 -2.722 1.00 97.00 93 ALA A CA 1
ATOM 705 C C . ALA A 1 93 ? -5.653 -4.598 -1.729 1.00 97.00 93 ALA A C 1
ATOM 707 O O . ALA A 1 93 ? -6.132 -3.477 -1.904 1.00 97.00 93 ALA A O 1
ATOM 708 N N . ARG A 1 94 ? -5.952 -5.328 -0.646 1.00 97.50 94 ARG A N 1
ATOM 709 C CA . ARG A 1 94 ? -6.835 -4.847 0.429 1.00 97.50 94 ARG A CA 1
ATOM 710 C C . ARG A 1 94 ? -6.245 -3.659 1.181 1.00 97.50 94 ARG A C 1
ATOM 712 O O . ARG A 1 94 ? -6.979 -2.719 1.476 1.00 97.50 94 ARG A O 1
ATOM 719 N N . ALA A 1 95 ? -4.940 -3.672 1.452 1.00 98.00 95 ALA A N 1
ATOM 720 C CA . ALA A 1 95 ? -4.241 -2.541 2.051 1.00 98.00 95 ALA A CA 1
ATOM 721 C C . ALA A 1 95 ? -4.275 -1.313 1.131 1.00 98.00 95 ALA A C 1
ATOM 723 O O . ALA A 1 95 ? -4.620 -0.231 1.598 1.00 98.00 95 ALA A O 1
ATOM 724 N N . THR A 1 96 ? -4.011 -1.471 -0.171 1.00 98.69 96 THR A N 1
ATOM 725 C CA . THR A 1 96 ? -4.134 -0.380 -1.152 1.00 98.69 96 THR A CA 1
ATOM 726 C C . THR A 1 96 ? -5.549 0.187 -1.183 1.00 98.69 96 THR A C 1
ATOM 728 O O . THR A 1 96 ? -5.715 1.399 -1.081 1.00 98.69 96 THR A O 1
ATOM 731 N N . LEU A 1 97 ? -6.571 -0.673 -1.258 1.00 98.62 97 LEU A N 1
ATOM 732 C CA . LEU A 1 97 ? -7.970 -0.249 -1.259 1.00 98.62 97 LEU A CA 1
ATOM 733 C C . LEU A 1 97 ? -8.327 0.522 0.018 1.00 98.62 97 LEU A C 1
ATOM 735 O O . LEU A 1 97 ? -8.849 1.633 -0.046 1.00 98.62 97 LEU A O 1
ATOM 739 N N . GLY A 1 98 ? -8.013 -0.047 1.182 1.00 98.44 98 GLY A N 1
ATOM 740 C CA . GLY A 1 98 ? -8.302 0.578 2.466 1.00 98.44 98 GLY A CA 1
ATOM 741 C C . GLY A 1 98 ? -7.568 1.908 2.652 1.00 98.44 98 GLY A C 1
ATOM 742 O O . GLY A 1 98 ? -8.170 2.889 3.088 1.00 98.44 98 GLY A O 1
ATOM 743 N N . LEU A 1 99 ? -6.291 1.973 2.266 1.00 98.75 99 LEU A N 1
ATOM 744 C CA . LEU A 1 99 ? -5.495 3.196 2.342 1.00 98.75 99 LEU A CA 1
ATOM 745 C C . LEU A 1 99 ? -6.011 4.272 1.377 1.00 98.75 99 LEU A C 1
ATOM 747 O O . LEU A 1 99 ? -6.093 5.434 1.769 1.00 98.75 99 LEU A O 1
ATOM 751 N N . ALA A 1 100 ? -6.413 3.902 0.158 1.00 98.81 100 ALA A N 1
ATOM 752 C CA . ALA A 1 100 ? -7.037 4.823 -0.789 1.00 98.81 100 ALA A CA 1
ATOM 753 C C . ALA A 1 100 ? -8.320 5.431 -0.204 1.00 98.81 100 ALA A C 1
ATOM 755 O O . ALA A 1 100 ? -8.461 6.653 -0.164 1.00 98.81 100 ALA A O 1
ATOM 756 N N . CYS A 1 101 ? -9.207 4.598 0.349 1.00 98.75 101 CYS A N 1
ATOM 757 C CA . CYS A 1 101 ? -10.422 5.069 1.012 1.00 98.75 101 CYS A CA 1
ATOM 758 C C . CYS A 1 101 ? -10.114 5.990 2.208 1.00 98.75 101 CYS A C 1
ATOM 760 O O . CYS A 1 101 ? -10.777 7.015 2.358 1.00 98.75 101 CYS A O 1
ATOM 762 N N . LEU A 1 102 ? -9.089 5.698 3.022 1.00 98.31 102 LEU A N 1
ATOM 763 C CA . LEU A 1 102 ? -8.660 6.600 4.103 1.00 98.31 102 LEU A CA 1
ATOM 764 C C . LEU A 1 102 ? -8.165 7.954 3.581 1.00 98.31 102 LEU A C 1
ATOM 766 O O . LEU A 1 102 ? -8.534 8.988 4.134 1.00 98.31 102 LEU A O 1
ATOM 770 N N . ARG A 1 103 ? -7.352 7.972 2.516 1.00 98.12 103 ARG A N 1
ATOM 771 C CA . ARG A 1 103 ? -6.860 9.217 1.894 1.00 98.12 103 ARG A CA 1
ATOM 772 C C . ARG A 1 103 ? -7.988 10.064 1.301 1.00 98.12 103 ARG A C 1
ATOM 774 O O . ARG A 1 103 ? -7.835 11.276 1.189 1.00 98.12 103 ARG A O 1
ATOM 781 N N . LEU A 1 104 ? -9.116 9.439 0.970 1.00 98.38 104 LEU A N 1
ATOM 782 C CA . LEU A 1 104 ? -10.344 10.089 0.510 1.00 98.38 104 LEU A CA 1
ATOM 783 C C . LEU A 1 104 ? -11.304 10.468 1.655 1.00 98.38 104 LEU A C 1
ATOM 785 O O . LEU A 1 104 ? -12.388 10.983 1.391 1.00 98.38 104 LEU A O 1
ATOM 789 N N . GLY A 1 105 ? -10.955 10.190 2.917 1.00 97.88 105 GLY A N 1
ATOM 790 C CA . GLY A 1 105 ? -11.823 10.421 4.080 1.00 97.88 105 GLY A CA 1
ATOM 791 C C . GLY A 1 105 ? -13.008 9.450 4.196 1.00 97.88 105 GLY A C 1
ATOM 792 O O . GLY A 1 105 ? -13.908 9.652 5.012 1.00 97.88 105 GLY A O 1
ATOM 793 N N . ARG A 1 106 ? -13.030 8.377 3.398 1.00 98.44 106 ARG A N 1
ATOM 794 C CA . ARG A 1 106 ? -14.106 7.374 3.337 1.00 98.44 106 ARG A CA 1
ATOM 795 C C . ARG A 1 106 ? -13.846 6.247 4.345 1.00 98.44 106 ARG A C 1
ATOM 797 O O . ARG A 1 106 ? -13.650 5.088 3.978 1.00 98.44 106 ARG A O 1
ATOM 804 N N . ASN A 1 107 ? -13.837 6.581 5.639 1.00 97.94 107 ASN A N 1
ATOM 805 C CA . ASN A 1 107 ? -13.405 5.669 6.713 1.00 97.94 107 ASN A CA 1
ATOM 806 C C . ASN A 1 107 ? -14.199 4.350 6.768 1.00 97.94 107 ASN A C 1
ATOM 808 O O . ASN A 1 107 ? -13.606 3.293 6.983 1.00 97.94 107 ASN A O 1
ATOM 812 N N . GLN A 1 108 ? -15.515 4.391 6.531 1.00 98.00 108 GLN A N 1
ATOM 813 C CA . GLN A 1 108 ? -16.362 3.190 6.542 1.00 98.00 108 GLN A CA 1
ATOM 814 C C . GLN A 1 108 ? -16.060 2.245 5.368 1.00 98.00 108 GLN A C 1
ATOM 816 O O . GLN A 1 108 ? -16.050 1.027 5.542 1.00 98.00 108 GLN A O 1
ATOM 821 N N . GLU A 1 109 ? -15.754 2.783 4.185 1.00 97.94 109 GLU A N 1
ATOM 822 C CA . GLU A 1 109 ? -15.330 1.972 3.036 1.00 97.94 109 GLU A CA 1
ATOM 823 C C . GLU A 1 109 ? -13.945 1.365 3.267 1.00 97.94 109 GLU A C 1
ATOM 825 O O . GLU A 1 109 ? -13.725 0.190 2.967 1.00 97.94 109 GLU A O 1
ATOM 830 N N . ALA A 1 110 ? -13.040 2.123 3.896 1.00 98.19 110 ALA A N 1
ATOM 831 C CA . ALA A 1 110 ? -11.742 1.600 4.304 1.00 98.19 110 ALA A CA 1
ATOM 832 C C . ALA A 1 110 ? -11.892 0.412 5.268 1.00 98.19 110 ALA A C 1
ATOM 834 O O . ALA A 1 110 ? -11.219 -0.607 5.111 1.00 98.19 110 ALA A O 1
ATOM 835 N N . LEU A 1 111 ? -12.815 0.512 6.232 1.00 97.31 111 LEU A N 1
ATOM 836 C CA . LEU A 1 111 ? -13.119 -0.574 7.164 1.00 97.31 111 LEU A CA 1
ATOM 837 C C . LEU A 1 111 ? -13.655 -1.812 6.439 1.00 97.31 111 LEU A C 1
ATOM 839 O O . LEU A 1 111 ? -13.239 -2.928 6.751 1.00 97.31 111 LEU A O 1
ATOM 843 N N . ALA A 1 112 ? -14.547 -1.631 5.462 1.00 95.25 112 ALA A N 1
ATOM 844 C CA . ALA A 1 112 ? -15.083 -2.732 4.665 1.00 95.25 112 ALA A CA 1
ATOM 845 C C . ALA A 1 112 ? -13.976 -3.487 3.906 1.00 95.25 112 ALA A C 1
ATOM 847 O O . ALA A 1 112 ? -13.998 -4.718 3.868 1.00 95.25 112 ALA A O 1
ATOM 848 N N . ALA A 1 113 ? -12.968 -2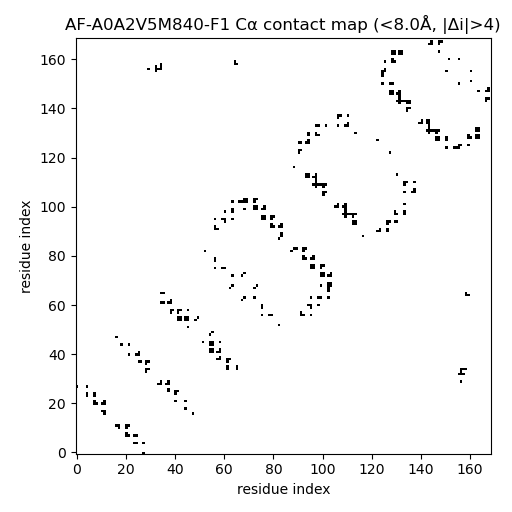.776 3.390 1.00 94.44 113 ALA A N 1
ATOM 849 C CA . ALA A 1 113 ? -11.851 -3.366 2.648 1.00 94.44 113 ALA A CA 1
ATOM 850 C C . ALA A 1 113 ? -11.003 -4.356 3.473 1.00 94.44 113 ALA A C 1
ATOM 852 O O . ALA A 1 113 ? -10.424 -5.288 2.910 1.00 94.44 113 ALA A O 1
ATOM 853 N N . ILE A 1 114 ? -10.946 -4.182 4.800 1.00 90.69 114 ILE A N 1
ATOM 854 C CA . ILE A 1 114 ? -10.114 -4.994 5.705 1.00 90.69 114 ILE A CA 1
ATOM 855 C C . ILE A 1 114 ? -10.910 -5.931 6.618 1.00 90.69 114 ILE A C 1
ATOM 857 O O . ILE A 1 114 ? -10.317 -6.590 7.472 1.00 90.69 114 ILE A O 1
ATOM 861 N N . ARG A 1 115 ? -12.240 -6.005 6.466 1.00 80.50 115 ARG A N 1
ATOM 862 C CA . ARG A 1 115 ? -13.125 -6.696 7.424 1.00 80.50 115 ARG A CA 1
ATOM 863 C C . ARG A 1 115 ? -13.153 -8.216 7.282 1.00 80.50 115 ARG A C 1
ATOM 865 O O . ARG A 1 115 ? -13.405 -8.920 8.253 1.00 80.50 115 ARG A O 1
ATOM 872 N N . GLU A 1 116 ? -12.960 -8.719 6.072 1.00 73.00 116 GLU A N 1
ATOM 873 C CA . GLU A 1 116 ? -13.153 -10.138 5.762 1.00 73.00 116 GLU A CA 1
ATOM 874 C C . GLU A 1 116 ? -11.975 -11.079 6.065 1.00 73.00 116 GLU A C 1
ATOM 876 O O . GLU A 1 116 ? -12.232 -12.235 6.409 1.00 73.00 116 GLU A O 1
ATOM 881 N N . PRO A 1 117 ? -10.694 -10.694 5.905 1.00 73.31 117 PRO A N 1
ATOM 882 C CA . PRO A 1 117 ? -9.615 -11.638 6.113 1.00 73.31 117 PRO A CA 1
ATOM 883 C C . PRO A 1 117 ? -9.330 -11.754 7.611 1.00 73.31 117 PRO A C 1
ATOM 885 O O . PRO A 1 117 ? -8.961 -10.788 8.279 1.00 73.31 117 PRO A O 1
ATOM 888 N N . ARG A 1 118 ? -9.485 -12.965 8.146 1.00 79.19 118 ARG A N 1
ATOM 889 C CA . ARG A 1 118 ? -8.988 -13.278 9.484 1.00 79.19 118 ARG A CA 1
ATOM 890 C C . ARG A 1 118 ? -7.463 -13.200 9.459 1.00 79.19 118 ARG A C 1
ATOM 892 O O . ARG A 1 118 ? -6.847 -13.804 8.589 1.00 79.19 118 ARG A O 1
ATOM 899 N N . VAL A 1 119 ? -6.884 -12.495 10.425 1.00 77.00 119 VAL A N 1
ATOM 900 C CA . VAL A 1 119 ? -5.432 -12.477 10.644 1.00 77.00 119 VAL A CA 1
ATOM 901 C C . VAL A 1 119 ? -4.976 -13.873 11.052 1.00 77.00 119 VAL A C 1
ATOM 903 O O . VAL A 1 119 ? -5.563 -14.493 11.944 1.00 77.00 119 VAL A O 1
ATOM 906 N N . THR A 1 120 ? -3.942 -14.362 10.385 1.00 80.56 120 THR A N 1
ATOM 907 C CA . THR A 1 120 ? -3.387 -15.711 10.519 1.00 80.56 120 THR A CA 1
ATOM 908 C C . THR A 1 120 ? -1.913 -15.716 10.923 1.00 80.56 120 THR A C 1
ATOM 910 O O . THR A 1 120 ? -1.401 -16.775 11.276 1.00 80.56 120 THR A O 1
ATOM 913 N N . GLY A 1 121 ? -1.249 -14.558 10.932 1.00 75.56 121 GLY A N 1
ATOM 914 C CA . GLY A 1 121 ? 0.155 -14.381 11.305 1.00 75.56 121 GLY A CA 1
ATOM 915 C C . GLY A 1 121 ? 1.137 -14.428 10.130 1.00 75.56 121 GLY A C 1
ATOM 916 O O . GLY A 1 121 ? 2.338 -14.348 10.359 1.00 75.56 121 GLY A O 1
ATOM 917 N N . VAL A 1 122 ? 0.658 -14.563 8.889 1.00 82.50 122 VAL A N 1
ATOM 918 C CA . VAL A 1 122 ? 1.493 -14.575 7.664 1.00 82.50 122 VAL A CA 1
ATOM 919 C C . VAL A 1 122 ? 1.278 -13.334 6.794 1.00 82.50 122 VAL A C 1
ATOM 921 O O . VAL A 1 122 ? 1.688 -13.284 5.635 1.00 82.50 122 VAL A O 1
ATOM 924 N N . GLU A 1 123 ? 0.576 -12.342 7.331 1.00 88.69 123 GLU A N 1
ATOM 925 C CA . GLU A 1 123 ? 0.266 -11.104 6.636 1.00 88.69 123 GLU A CA 1
ATOM 926 C C . GLU A 1 123 ? 1.513 -10.242 6.413 1.00 88.69 123 GLU A C 1
ATOM 928 O O . GLU A 1 123 ? 2.366 -10.163 7.298 1.00 88.69 123 GLU A O 1
ATOM 933 N N . PRO A 1 124 ? 1.607 -9.521 5.279 1.00 93.00 124 PRO A N 1
ATOM 934 C CA . PRO A 1 124 ? 2.645 -8.516 5.100 1.00 93.00 124 PRO A CA 1
ATOM 935 C C . PRO A 1 124 ? 2.578 -7.464 6.224 1.00 93.00 124 PRO A C 1
ATOM 937 O O . PRO A 1 124 ? 1.499 -6.899 6.447 1.00 93.00 124 PRO A O 1
ATOM 940 N N . PRO A 1 125 ? 3.698 -7.138 6.898 1.00 95.44 125 PRO A N 1
ATOM 941 C CA . PRO A 1 125 ? 3.704 -6.170 7.996 1.00 95.44 125 PRO A CA 1
ATOM 942 C C . PRO A 1 125 ? 3.112 -4.803 7.621 1.00 95.44 125 PRO A C 1
ATOM 944 O O . PRO A 1 125 ? 2.302 -4.254 8.370 1.00 95.44 125 PRO A O 1
ATOM 947 N N . GLY A 1 126 ? 3.421 -4.294 6.423 1.00 96.50 126 GLY A N 1
ATOM 948 C CA . GLY A 1 126 ? 2.861 -3.040 5.907 1.00 96.50 126 GLY A CA 1
ATOM 949 C C . GLY A 1 126 ? 1.337 -3.064 5.741 1.00 96.50 126 GLY A C 1
ATOM 950 O O . GLY A 1 126 ? 0.647 -2.093 6.062 1.00 96.50 126 GLY A O 1
ATOM 951 N N . ALA A 1 127 ? 0.768 -4.204 5.333 1.00 96.25 127 ALA A N 1
ATOM 952 C CA . ALA A 1 127 ? -0.682 -4.368 5.226 1.00 96.25 127 ALA A CA 1
ATOM 953 C C . ALA A 1 127 ? -1.364 -4.350 6.606 1.00 96.25 127 ALA A C 1
ATOM 955 O O . ALA A 1 127 ? -2.433 -3.752 6.763 1.00 96.25 127 ALA A O 1
ATOM 956 N N . LEU A 1 128 ? -0.736 -4.953 7.621 1.00 95.88 128 LEU A N 1
ATOM 957 C CA . LEU A 1 128 ? -1.212 -4.883 9.006 1.00 95.88 128 LEU A CA 1
ATOM 958 C C . LEU A 1 128 ? -1.083 -3.471 9.595 1.00 95.88 128 LEU A C 1
ATOM 960 O O . LEU A 1 128 ? -1.999 -3.035 10.290 1.00 95.88 128 LEU A O 1
ATOM 964 N N . ALA A 1 129 ? -0.023 -2.726 9.269 1.00 98.00 129 ALA A N 1
ATOM 965 C CA . ALA A 1 129 ? 0.120 -1.325 9.671 1.00 98.00 129 ALA A CA 1
ATOM 966 C C . ALA A 1 129 ? -1.013 -0.445 9.105 1.00 98.00 129 ALA A C 1
ATOM 968 O O . ALA A 1 129 ? -1.613 0.358 9.823 1.00 98.00 129 ALA A O 1
ATOM 969 N N . VAL A 1 130 ? -1.382 -0.653 7.837 1.00 98.19 130 VAL A N 1
ATOM 970 C CA . VAL A 1 130 ? -2.539 0.016 7.222 1.00 98.19 130 VAL A CA 1
ATOM 971 C C . VAL A 1 130 ? -3.848 -0.398 7.892 1.00 98.19 130 VAL A C 1
ATOM 973 O O . VAL A 1 130 ? -4.670 0.463 8.209 1.00 98.19 130 VAL A O 1
ATOM 976 N N . ARG A 1 131 ? -4.051 -1.695 8.159 1.00 97.25 131 ARG A N 1
ATOM 977 C CA . ARG A 1 131 ? -5.247 -2.172 8.867 1.00 97.25 131 ARG A CA 1
ATOM 978 C C . ARG A 1 131 ? -5.366 -1.544 10.261 1.00 97.25 131 ARG A C 1
ATOM 980 O O . ARG A 1 131 ? -6.463 -1.118 10.620 1.00 97.25 131 ARG A O 1
ATOM 987 N N . ALA A 1 132 ? -4.262 -1.396 10.991 1.00 97.38 132 ALA A N 1
ATOM 988 C CA . ALA A 1 132 ? -4.237 -0.709 12.279 1.00 97.38 132 ALA A CA 1
ATOM 989 C C . ALA A 1 132 ? -4.727 0.747 12.163 1.00 97.38 132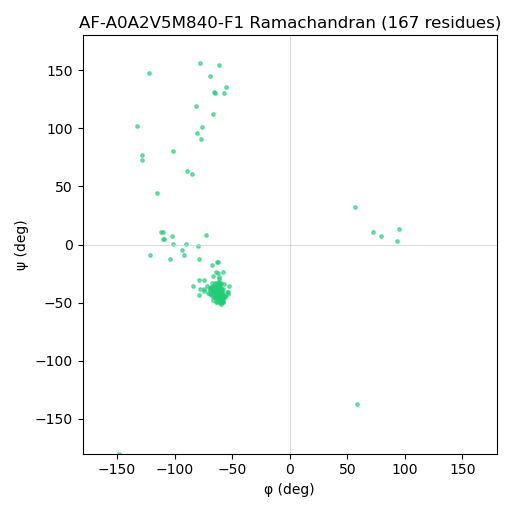 ALA A C 1
ATOM 991 O O . ALA A 1 132 ? -5.600 1.168 12.924 1.00 97.38 132 ALA A O 1
ATOM 992 N N . ALA A 1 133 ? -4.238 1.496 11.170 1.00 98.31 133 ALA A N 1
ATOM 993 C CA . ALA A 1 133 ? -4.688 2.867 10.918 1.00 98.31 133 AL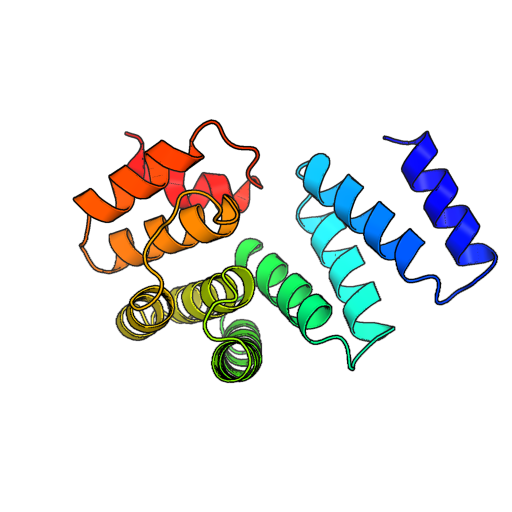A A CA 1
ATOM 994 C C . ALA A 1 133 ? -6.176 2.946 10.538 1.00 98.31 133 ALA A C 1
ATOM 996 O O . ALA A 1 133 ? -6.888 3.834 11.008 1.00 98.31 133 ALA A O 1
ATOM 997 N N . ILE A 1 134 ? -6.674 1.995 9.743 1.00 98.38 134 ILE A N 1
ATOM 998 C CA . ILE A 1 134 ? -8.097 1.909 9.382 1.00 98.38 134 ILE A CA 1
ATOM 999 C C . ILE A 1 134 ? -8.962 1.657 10.617 1.00 98.38 134 ILE A C 1
ATOM 1001 O O . ILE A 1 134 ? -9.994 2.309 10.790 1.00 98.38 134 ILE A O 1
ATOM 1005 N N . LEU A 1 135 ? -8.551 0.730 11.484 1.00 97.62 135 LEU A N 1
ATOM 1006 C CA . LEU A 1 135 ? -9.256 0.442 12.731 1.00 97.62 135 LEU A CA 1
ATOM 1007 C C . LEU A 1 135 ? -9.292 1.678 13.636 1.00 97.62 135 LEU A C 1
ATOM 1009 O O . LEU A 1 135 ? -10.361 2.022 14.142 1.00 97.62 135 LEU A O 1
ATOM 1013 N N . ALA A 1 136 ? -8.168 2.386 13.772 1.00 98.00 136 ALA A N 1
ATOM 1014 C CA . ALA A 1 136 ? -8.083 3.617 14.554 1.00 98.00 136 ALA A CA 1
ATOM 1015 C C . ALA A 1 136 ? -9.015 4.714 14.013 1.00 98.00 136 ALA A C 1
ATOM 1017 O O . ALA A 1 136 ? -9.795 5.285 14.772 1.00 98.00 136 ALA A O 1
ATOM 1018 N N . ALA A 1 137 ? -9.017 4.943 12.695 1.00 97.94 137 ALA A N 1
ATOM 1019 C CA . ALA A 1 137 ? -9.879 5.929 12.033 1.00 97.94 137 ALA A CA 1
ATOM 1020 C C . ALA A 1 137 ? -11.387 5.628 12.159 1.00 97.94 137 ALA A C 1
ATOM 1022 O O . ALA A 1 137 ? -12.222 6.496 11.899 1.00 97.94 137 ALA A O 1
ATOM 1023 N N . ASN A 1 138 ? -11.739 4.401 12.552 1.00 98.06 138 ASN A N 1
ATOM 1024 C CA . ASN A 1 138 ? -13.111 3.951 12.774 1.00 98.06 138 ASN A CA 1
ATOM 1025 C C . ASN A 1 138 ? -13.438 3.705 14.261 1.00 98.06 138 ASN A C 1
ATOM 1027 O O . ASN A 1 138 ? -14.484 3.136 14.561 1.00 98.06 138 ASN A O 1
ATOM 1031 N N . GLY A 1 139 ? -12.566 4.114 15.193 1.00 97.25 139 GLY A N 1
ATOM 1032 C CA . GLY A 1 139 ? -12.802 4.003 16.639 1.00 97.25 139 GLY A CA 1
ATOM 1033 C C . GLY A 1 139 ? -12.554 2.613 17.242 1.00 97.25 139 GLY A C 1
ATOM 1034 O O . GLY A 1 139 ? -12.826 2.395 18.421 1.00 97.25 139 GLY A O 1
ATOM 1035 N N . TYR A 1 140 ? -12.005 1.663 16.481 1.00 96.75 140 TYR A N 1
ATOM 1036 C CA . TYR A 1 140 ? -11.652 0.326 16.973 1.00 96.75 140 TYR A CA 1
ATOM 1037 C C . TYR A 1 140 ? -10.258 0.321 17.620 1.00 96.75 140 TYR A C 1
ATOM 1039 O O . TYR A 1 140 ? -9.351 -0.391 17.180 1.00 96.75 140 TYR A O 1
ATOM 1047 N N . GLU A 1 141 ? -10.081 1.117 18.676 1.00 95.62 141 GLU A N 1
ATOM 1048 C CA . GLU A 1 141 ? -8.774 1.397 19.288 1.00 95.62 141 GLU A CA 1
ATOM 1049 C C . GLU A 1 141 ? -8.022 0.139 19.731 1.00 95.62 141 GLU A C 1
ATOM 1051 O O . GLU A 1 141 ? -6.835 -0.010 19.449 1.00 95.62 141 GLU A O 1
ATOM 1056 N N . GLN A 1 142 ? -8.700 -0.797 20.399 1.00 95.69 142 GLN A N 1
ATOM 1057 C CA . GLN A 1 142 ? -8.047 -2.009 20.897 1.00 95.69 142 GLN A CA 1
ATOM 1058 C C . GLN A 1 142 ? -7.510 -2.877 19.752 1.00 95.69 142 GLN A C 1
ATOM 1060 O O . GLN A 1 142 ? -6.384 -3.368 19.825 1.00 95.69 142 GLN A O 1
ATOM 1065 N N . GLY A 1 143 ? -8.292 -3.038 18.679 1.00 93.94 143 GLY A N 1
ATOM 1066 C CA . GLY A 1 143 ? -7.864 -3.769 17.486 1.00 93.94 143 GLY A CA 1
ATOM 1067 C C . GLY A 1 143 ? -6.687 -3.083 16.796 1.00 93.94 143 GLY A C 1
ATOM 1068 O O . GLY A 1 143 ? -5.701 -3.742 16.475 1.00 93.94 143 GLY A O 1
ATOM 1069 N N . ALA A 1 144 ? -6.752 -1.757 16.664 1.00 96.88 144 ALA A N 1
ATOM 1070 C CA . ALA A 1 144 ? -5.684 -0.949 16.090 1.00 96.88 144 ALA A CA 1
ATOM 1071 C C . ALA A 1 144 ? -4.362 -1.095 16.864 1.00 96.88 144 ALA A C 1
ATOM 1073 O O . ALA A 1 144 ? -3.317 -1.345 16.267 1.00 96.88 144 ALA A O 1
ATOM 1074 N N . ARG A 1 145 ? -4.403 -1.005 18.202 1.00 97.38 145 ARG A N 1
ATOM 1075 C CA . ARG A 1 145 ? -3.215 -1.177 19.056 1.00 97.38 145 ARG A CA 1
ATOM 1076 C C . ARG A 1 145 ? -2.660 -2.597 19.004 1.00 97.38 145 ARG A C 1
ATOM 1078 O O . ARG A 1 145 ? -1.446 -2.771 19.039 1.00 97.38 145 ARG A O 1
ATOM 1085 N N . ASN A 1 146 ? -3.525 -3.609 18.926 1.00 94.69 146 ASN A N 1
ATOM 1086 C CA . ASN A 1 146 ? -3.084 -4.996 18.798 1.00 94.69 146 ASN A CA 1
ATOM 1087 C C . ASN A 1 146 ? -2.316 -5.206 17.488 1.00 94.69 146 ASN A C 1
ATOM 1089 O O . ASN A 1 146 ? -1.195 -5.707 17.526 1.00 94.69 146 ASN A O 1
ATOM 1093 N N . ASP A 1 147 ? -2.874 -4.757 16.363 1.00 94.81 147 ASP A N 1
ATOM 1094 C CA . ASP A 1 147 ? -2.206 -4.838 15.062 1.00 94.81 147 ASP A CA 1
ATOM 1095 C C . ASP A 1 147 ? -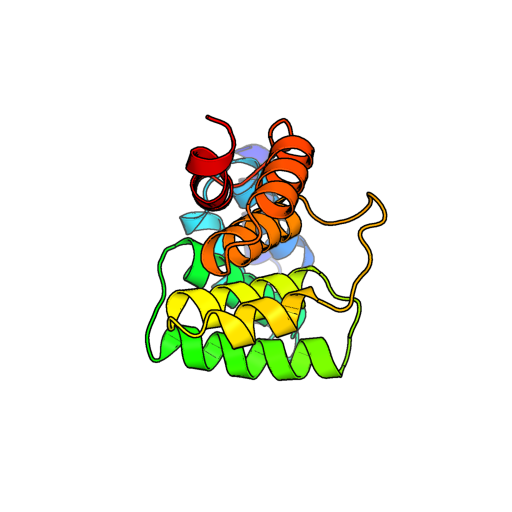0.884 -4.058 15.053 1.00 94.81 147 ASP A C 1
ATOM 1097 O O . ASP A 1 147 ? 0.141 -4.592 14.638 1.00 94.81 147 ASP A O 1
ATOM 1101 N N . ALA A 1 148 ? -0.881 -2.827 15.576 1.00 96.81 148 ALA A N 1
ATOM 1102 C CA . ALA A 1 148 ? 0.319 -1.997 15.664 1.00 96.81 148 ALA A CA 1
ATOM 1103 C C . ALA A 1 148 ? 1.441 -2.678 16.461 1.00 96.81 148 ALA A C 1
ATOM 1105 O O . ALA A 1 148 ? 2.599 -2.659 16.045 1.00 96.81 148 ALA A O 1
ATOM 1106 N N . ARG A 1 149 ? 1.112 -3.314 17.593 1.00 96.00 149 ARG A N 1
ATOM 1107 C CA . ARG A 1 149 ? 2.091 -4.038 18.417 1.00 96.00 149 ARG A CA 1
ATOM 1108 C C . ARG A 1 149 ? 2.673 -5.241 17.687 1.00 96.00 149 ARG A C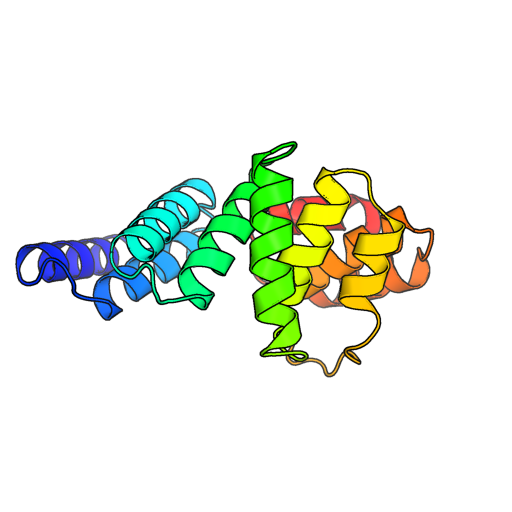 1
ATOM 1110 O O . ARG A 1 149 ? 3.886 -5.428 17.766 1.00 96.00 149 ARG A O 1
ATOM 1117 N N . LEU A 1 150 ? 1.844 -5.998 16.960 1.00 93.75 150 LEU A N 1
ATOM 1118 C CA . LEU A 1 150 ? 2.287 -7.170 16.194 1.00 93.75 150 LEU A CA 1
ATOM 1119 C C . LEU A 1 150 ? 3.379 -6.825 15.176 1.00 93.75 150 LEU A C 1
ATOM 1121 O O . LEU A 1 150 ? 4.267 -7.638 14.960 1.00 93.75 150 LEU A O 1
ATOM 1125 N N . VAL A 1 151 ? 3.336 -5.625 14.591 1.00 95.56 151 VAL A N 1
ATOM 1126 C CA . VAL A 1 151 ? 4.279 -5.212 13.537 1.00 95.56 151 VAL A CA 1
ATOM 1127 C C . VAL A 1 151 ? 5.292 -4.156 13.979 1.00 95.56 151 VAL A C 1
ATOM 1129 O O . VAL A 1 151 ? 6.090 -3.682 13.179 1.00 95.56 151 VAL A O 1
ATOM 1132 N N . SER A 1 152 ? 5.300 -3.779 15.259 1.00 93.75 152 SER A N 1
ATOM 1133 C CA . SER A 1 152 ? 6.153 -2.693 15.769 1.00 93.75 152 SER A CA 1
ATOM 1134 C C . SER A 1 152 ? 7.659 -2.962 15.610 1.00 93.75 152 SER A C 1
ATOM 1136 O O . SER A 1 152 ? 8.430 -2.030 15.345 1.00 93.75 152 SER A O 1
ATOM 1138 N N . ALA A 1 153 ? 8.059 -4.232 15.721 1.00 93.00 153 ALA A N 1
ATOM 1139 C CA . ALA A 1 153 ? 9.431 -4.710 15.552 1.00 93.00 153 ALA A CA 1
ATOM 1140 C C . ALA A 1 153 ? 9.748 -5.194 14.123 1.00 93.00 153 ALA A C 1
ATOM 1142 O O . ALA A 1 153 ? 10.899 -5.517 13.835 1.00 93.00 153 ALA A O 1
ATOM 1143 N N . GLU A 1 154 ? 8.755 -5.232 13.232 1.00 94.69 154 GLU A N 1
ATOM 1144 C CA . GLU A 1 154 ? 8.927 -5.688 11.853 1.00 94.69 154 GLU A CA 1
ATOM 1145 C C . GLU A 1 154 ? 9.582 -4.601 10.976 1.00 94.69 154 GLU A C 1
ATOM 1147 O O . GLU A 1 154 ? 9.494 -3.397 11.281 1.00 94.69 154 GLU A O 1
ATOM 1152 N N . PRO A 1 155 ? 10.249 -4.992 9.871 1.00 93.81 155 PRO A N 1
ATOM 1153 C CA . PRO A 1 155 ? 10.719 -4.045 8.873 1.00 93.81 155 PRO A CA 1
ATOM 1154 C C . PRO A 1 155 ? 9.510 -3.404 8.180 1.00 93.81 155 PRO A C 1
ATOM 1156 O O . PRO A 1 155 ? 8.768 -4.056 7.451 1.00 93.81 155 PRO A O 1
ATOM 1159 N N . LEU A 1 156 ? 9.334 -2.110 8.429 1.00 97.06 156 LEU A N 1
ATOM 1160 C CA . LEU A 1 156 ? 8.292 -1.267 7.852 1.00 97.06 156 LEU A CA 1
ATOM 1161 C C . LEU A 1 156 ? 8.944 -0.099 7.129 1.00 97.06 156 LEU A C 1
ATOM 1163 O O . LEU A 1 156 ? 9.964 0.421 7.602 1.00 97.06 156 LEU A O 1
ATOM 1167 N N . LEU A 1 157 ? 8.306 0.350 6.053 1.00 98.38 157 LEU A N 1
ATOM 1168 C CA . LEU A 1 157 ? 8.626 1.637 5.455 1.00 98.38 157 LEU A CA 1
ATOM 1169 C C . LEU A 1 157 ? 8.368 2.768 6.463 1.00 98.38 157 LEU A C 1
ATOM 1171 O O . LEU A 1 157 ? 7.539 2.642 7.370 1.00 98.38 157 LEU A O 1
ATOM 1175 N N . SER A 1 158 ? 9.059 3.895 6.307 1.00 98.00 158 SER A N 1
ATOM 1176 C CA . SER A 1 158 ? 8.913 5.062 7.189 1.00 98.00 158 SER A CA 1
ATOM 1177 C C . SER A 1 158 ? 7.456 5.516 7.294 1.00 98.00 158 SER A C 1
ATOM 1179 O O . SER A 1 158 ? 6.957 5.787 8.387 1.00 98.00 158 SER A O 1
ATOM 1181 N N . GLU A 1 159 ? 6.754 5.539 6.165 1.00 98.50 159 GLU A N 1
ATOM 1182 C CA . GLU A 1 159 ? 5.356 5.935 6.050 1.00 98.50 159 GLU A CA 1
ATOM 1183 C C . GLU A 1 159 ? 4.426 4.909 6.704 1.00 98.50 159 GLU A C 1
ATOM 1185 O O . GLU A 1 159 ? 3.494 5.294 7.405 1.00 98.50 159 GLU A O 1
ATOM 1190 N N . GLU A 1 160 ? 4.698 3.610 6.554 1.00 98.44 160 GLU A N 1
ATOM 1191 C CA . GLU A 1 160 ? 3.949 2.548 7.242 1.00 98.44 160 GLU A CA 1
ATOM 1192 C C . GLU A 1 160 ? 4.134 2.638 8.763 1.00 98.44 160 GLU A C 1
ATOM 1194 O O . GLU A 1 160 ? 3.170 2.529 9.522 1.00 98.44 160 GLU A O 1
ATOM 1199 N N . ARG A 1 161 ? 5.360 2.906 9.229 1.00 98.38 161 ARG A N 1
ATOM 1200 C CA . ARG A 1 161 ? 5.655 3.115 10.652 1.00 98.38 161 ARG A CA 1
ATOM 1201 C C . ARG A 1 161 ? 4.942 4.355 11.194 1.00 98.38 161 ARG A C 1
ATOM 1203 O O . ARG A 1 161 ? 4.434 4.325 12.315 1.00 98.38 161 ARG A O 1
ATOM 1210 N N . ALA A 1 162 ? 4.854 5.421 10.400 1.00 98.25 162 ALA A N 1
ATOM 1211 C CA . ALA A 1 162 ? 4.135 6.634 10.774 1.00 98.25 162 ALA A CA 1
ATOM 1212 C C . ALA A 1 162 ? 2.628 6.389 10.973 1.00 98.25 162 ALA A C 1
ATOM 1214 O O . ALA A 1 162 ? 2.035 6.999 11.863 1.00 98.25 162 ALA A O 1
ATOM 1215 N N . LEU A 1 163 ? 2.018 5.464 10.219 1.00 98.12 163 LEU A N 1
ATOM 1216 C CA . LEU A 1 163 ? 0.604 5.096 10.382 1.00 98.12 163 LEU A CA 1
ATOM 1217 C C . LEU A 1 163 ? 0.291 4.512 11.768 1.00 98.12 163 LEU A C 1
ATOM 1219 O O . LEU A 1 163 ? -0.812 4.710 12.278 1.00 98.12 163 LEU A O 1
ATOM 1223 N N . ILE A 1 164 ? 1.244 3.804 12.380 1.00 98.06 164 ILE A N 1
ATOM 1224 C CA . ILE A 1 164 ? 1.042 3.107 13.660 1.00 98.06 164 ILE A CA 1
ATOM 1225 C C . ILE A 1 164 ? 1.679 3.807 14.861 1.00 98.06 164 ILE A C 1
ATOM 1227 O O . ILE A 1 164 ? 1.366 3.453 15.995 1.00 98.06 164 ILE A O 1
ATOM 1231 N N . ALA A 1 165 ? 2.547 4.799 14.648 1.00 97.81 165 ALA A N 1
ATOM 1232 C CA . ALA A 1 165 ? 3.249 5.492 15.728 1.00 97.81 165 ALA A CA 1
ATOM 1233 C C . ALA A 1 165 ? 2.316 6.059 16.827 1.00 97.81 165 ALA A C 1
ATOM 1235 O O . ALA A 1 165 ? 2.636 5.884 18.004 1.00 97.81 165 ALA A O 1
ATOM 1236 N N . PRO A 1 166 ? 1.141 6.650 16.515 1.00 97.25 166 PRO A N 1
ATOM 1237 C CA . PRO A 1 166 ? 0.204 7.116 17.545 1.00 97.25 166 PRO A CA 1
ATOM 1238 C C . PRO A 1 166 ? -0.442 5.991 18.371 1.00 97.25 166 PRO A C 1
ATOM 1240 O O . PRO A 1 166 ? -0.989 6.247 19.438 1.00 97.25 166 PRO A O 1
ATOM 1243 N N . LEU A 1 167 ? -0.410 4.748 17.883 1.00 97.38 167 LEU A N 1
ATOM 1244 C CA . LEU A 1 167 ? -1.065 3.587 18.500 1.00 97.38 167 LEU A CA 1
ATOM 1245 C C . LEU A 1 167 ? -0.151 2.827 19.471 1.00 97.38 167 LEU A C 1
ATOM 1247 O O . LEU A 1 167 ? -0.607 1.909 20.153 1.00 97.38 167 LEU A O 1
ATOM 1251 N N . LEU A 1 168 ? 1.134 3.180 19.503 1.00 94.69 168 LEU A N 1
ATOM 1252 C CA . LEU A 1 168 ? 2.158 2.534 20.325 1.00 94.69 168 LEU A CA 1
ATOM 1253 C C . LEU A 1 168 ? 2.502 3.319 21.598 1.00 94.69 168 LEU A C 1
ATOM 1255 O O . LEU A 1 168 ? 3.372 2.882 22.350 1.00 94.69 168 LEU A O 1
ATOM 1259 N N . GLN A 1 169 ? 1.839 4.456 21.817 1.00 84.94 169 GLN A N 1
ATOM 1260 C CA . GLN A 1 169 ? 1.981 5.284 23.016 1.00 84.94 169 GLN A CA 1
ATOM 1261 C C . GLN A 1 169 ? 1.227 4.698 24.215 1.00 84.94 169 GLN A C 1
ATOM 1263 O O . GLN A 1 169 ? 0.203 3.997 24.010 1.00 84.94 169 GLN A O 1
#

Nearest PDB structures (foldseek):
  2c0l-assembly1_A  TM=6.373E-01  e=4.299E-02  Homo sapiens
  5jqy-assembly1_A  TM=5.068E-01  e=3.092E-02  Homo sapiens
  8re6-assembly1_A  TM=5.002E-01  e=3.241E-02  Homo sapiens
  6q9i-assembly1_A  TM=4.628E-01  e=4.723E-02  Homo sapiens
  7e6j-assembly1_A  TM=4.503E-01  e=4.506E-02  Homo sapiens

Foldseek 3Di:
DVVLLVVLVVVCVVPVPPLVSLVSQLVVCLLVLNLVSNLVSLVVNCVSCVVPLVSVLSNLLSVLLVLDADPSLVVQLVSLVVVCVVPVPPLSSLLSNLSSCVSHVNLVSSCVSPPPDDDDLPHDLLSLLSNLLSCVSVVVLVSSLVSLVSNVPPRDRPSSPVSNVVSPD

pLDDT: mean 93.58, std 7.38, range [60.97, 98.88]

Radius of gyration: 16.15 Å; Cα contacts (8 Å, |Δi|>4): 220; chains: 1; bounding box: 43×29×45 Å

Solvent-accessible surface area (backbone atoms only — not comparable to full-atom values): 8773 Å² total; per-residue (Å²): 114,68,70,61,50,50,54,28,53,52,48,33,73,78,35,83,81,43,66,66,34,54,50,51,46,32,52,52,24,54,74,67,51,34,61,69,60,21,27,53,46,26,45,52,47,23,68,78,39,71,84,40,63,67,39,42,47,50,22,41,35,38,41,46,59,75,61,42,38,63,71,61,18,54,51,34,27,54,54,19,51,57,48,27,72,77,36,79,80,41,54,65,34,27,29,31,25,18,48,20,24,47,53,67,69,37,41,69,60,14,41,59,49,60,66,77,69,77,89,81,86,81,69,59,51,53,34,39,20,45,48,15,37,37,27,44,72,65,69,38,51,69,61,11,30,51,38,25,59,76,36,66,87,50,90,56,43,65,54,39,47,58,52,27,53,84,50,73,112

Sequence (169 aa):
NDIADAAFSDAIKVELKNREAYTGRLRLALAANDTTKAQTIAAEIAQLWPDDAAARNQDAYLRLLLGASGDAAEAAEREAKVLVAKEPRNWQARATLGLACLRLGRNQEALAAIREPRVTGVEPPGALAVRAAILAANGYEQGARNDARLVSAEPLLSEERALIAPLLQ

Secondary structure (DSSP, 8-state):
-HHHHHHHHHHHHH-TT-HHHHHHHHHHHHHTT-HHHHHHHHHHHHHH-TT-HHHHHHHHHHHHHTT--THHHHHHHHHHHHHHHH-TT-HHHHHHHHHHHHHTT-HHHHHHHTSSSPP-S-S-HHHHHHHHHHHHHTT-HHHHHHHHHHHTTS---HHHHHHHGGG--

Mean predicted aligned error: 3.91 Å